Protein AF-A0A8S3GJ08-F1 (afdb_monomer)

Organism: NCBI:txid392030

Mean predicted aligned error: 17.26 Å

Radius of gyration: 23.99 Å; Cα contacts (8 Å, |Δi|>4): 16; chains: 1; bounding box: 61×32×64 Å

InterPro domains:
  IPR029021 Protein-tyrosine phosphatase-like [G3DSA:3.90.190.10] (1-67)
  IPR029021 Protein-tyrosine phosphatase-like [SSF52799] (1-48)
  IPR043587 Protein phosphatase Slingshot-like [PTHR45864] (1-66)

Solvent-accessible surface area (backbone atoms only — not comparable to full-atom values): 6874 Å² total; per-residue (Å²): 68,85,89,78,68,36,50,71,66,56,38,51,49,62,48,30,78,78,38,74,83,70,72,77,53,72,68,57,49,50,52,50,54,53,48,51,53,52,52,53,52,50,52,54,52,50,53,52,58,68,67,58,67,70,83,73,78,68,84,80,76,88,85,84,90,86,82,92,82,79,97,76,72,82,68,53,67,60,54,55,62,74,59,66,73,75,81,84,79,80,79,84,77,85,89,79,86,86,79,86,133

Foldseek 3Di:
DQPVPDDLVVVVVVVCVVPVPDDDDPVVSVVSVVVNVVNVVVVVVVVVVVVPPDPPPPPDDDDDDDDDDDPPPPPVVVVVVVPPDDPPPPPDDDDDDDDDD

Structure (mmCIF, N/CA/C/O backbone):
data_AF-A0A8S3GJ08-F1
#
_entry.id   AF-A0A8S3GJ08-F1
#
loop_
_atom_site.group_PDB
_atom_site.id
_atom_site.type_symbol
_atom_site.label_atom_id
_atom_site.label_alt_id
_atom_site.label_comp_id
_atom_site.label_asym_id
_atom_site.label_entity_id
_atom_site.label_seq_id
_atom_site.pdbx_PDB_ins_code
_atom_site.Cartn_x
_atom_site.Cartn_y
_atom_site.Cartn_z
_atom_site.occupancy
_atom_site.B_iso_or_equiv
_atom_site.auth_seq_id
_atom_site.auth_comp_id
_atom_site.auth_asym_id
_atom_site.auth_atom_id
_atom_site.pdbx_PDB_model_num
ATOM 1 N N . MET A 1 1 ? -6.478 3.131 -2.538 1.00 96.06 1 MET A N 1
ATOM 2 C CA . MET A 1 1 ? -6.346 2.476 -1.220 1.00 96.06 1 MET A CA 1
ATOM 3 C C . MET A 1 1 ? -6.906 3.343 -0.097 1.00 96.06 1 MET A C 1
ATOM 5 O O . MET A 1 1 ? -7.969 3.005 0.389 1.00 96.06 1 MET A O 1
ATOM 9 N N . LYS A 1 2 ? -6.277 4.470 0.283 1.00 95.88 2 LYS A N 1
ATOM 10 C CA . LYS A 1 2 ? -6.718 5.304 1.426 1.00 95.88 2 LYS A CA 1
ATOM 11 C C . LYS A 1 2 ? -8.147 5.855 1.310 1.00 95.88 2 LYS A C 1
ATOM 13 O O . LYS A 1 2 ? -8.963 5.541 2.161 1.00 95.88 2 LYS A O 1
ATOM 18 N N . GLU A 1 3 ? -8.441 6.627 0.264 1.00 96.25 3 GLU A N 1
ATOM 19 C CA . GLU A 1 3 ? -9.743 7.311 0.137 1.00 96.25 3 GLU A CA 1
ATOM 20 C C . GLU A 1 3 ? -10.890 6.332 -0.161 1.00 96.25 3 GLU A C 1
ATOM 22 O O . GLU A 1 3 ? -11.923 6.347 0.496 1.00 96.25 3 GLU A O 1
ATOM 27 N N . ASN A 1 4 ? -10.672 5.404 -1.097 1.00 95.12 4 ASN A N 1
ATOM 28 C CA . ASN A 1 4 ? -11.717 4.473 -1.543 1.00 95.12 4 ASN A CA 1
ATOM 29 C C . ASN A 1 4 ? -11.764 3.163 -0.741 1.00 95.12 4 ASN A C 1
ATOM 31 O O . ASN A 1 4 ? -12.494 2.254 -1.107 1.00 95.12 4 ASN A O 1
ATOM 35 N N . ASN A 1 5 ? -10.936 3.002 0.295 1.00 95.00 5 ASN A N 1
ATOM 36 C CA . ASN A 1 5 ? -10.794 1.752 1.057 1.00 95.00 5 ASN A CA 1
ATOM 37 C C . ASN A 1 5 ? -10.449 0.486 0.240 1.00 95.00 5 ASN A C 1
ATOM 39 O O . ASN A 1 5 ? -10.582 -0.617 0.756 1.00 95.00 5 ASN A O 1
ATOM 43 N N . HIS A 1 6 ? -9.966 0.630 -0.995 1.00 97.31 6 HIS A N 1
ATOM 44 C CA . HIS A 1 6 ? -9.544 -0.493 -1.840 1.00 97.31 6 HIS A CA 1
ATOM 45 C C . HIS A 1 6 ? -8.307 -1.211 -1.286 1.00 97.31 6 HIS A C 1
ATOM 47 O O . HIS A 1 6 ? -7.389 -0.541 -0.788 1.00 97.31 6 HIS A O 1
ATOM 53 N N . SER A 1 7 ? -8.245 -2.531 -1.491 1.00 97.81 7 SER A N 1
ATOM 54 C CA . SER A 1 7 ? -7.009 -3.309 -1.337 1.00 97.81 7 SER A CA 1
ATOM 55 C C . SER A 1 7 ? -5.955 -2.880 -2.366 1.00 97.81 7 SER A C 1
ATOM 57 O O . SER A 1 7 ? -6.252 -2.144 -3.318 1.00 97.81 7 SER A O 1
ATOM 59 N N . LEU A 1 8 ? -4.706 -3.319 -2.193 1.00 97.31 8 LEU A N 1
ATOM 60 C CA . LEU A 1 8 ? -3.653 -3.078 -3.181 1.00 97.31 8 LEU A CA 1
ATOM 61 C C . LEU A 1 8 ? -4.041 -3.628 -4.562 1.00 97.31 8 LEU A C 1
ATOM 63 O O . LEU A 1 8 ? -3.831 -2.957 -5.574 1.00 97.31 8 LEU A O 1
ATOM 67 N N . VAL A 1 9 ? -4.628 -4.825 -4.601 1.00 97.25 9 VAL A N 1
ATOM 68 C CA . VAL A 1 9 ? -5.037 -5.489 -5.845 1.00 97.25 9 VAL A CA 1
ATOM 69 C C . VAL A 1 9 ? -6.131 -4.683 -6.542 1.00 97.25 9 VAL A C 1
ATOM 71 O O . VAL A 1 9 ? -5.938 -4.274 -7.688 1.00 97.25 9 VAL A O 1
ATOM 74 N N . ASP A 1 10 ? -7.204 -4.341 -5.824 1.00 98.00 10 ASP A N 1
ATOM 75 C CA . ASP A 1 10 ? -8.331 -3.587 -6.391 1.00 98.00 10 ASP A CA 1
ATOM 76 C C . ASP A 1 10 ? -7.903 -2.184 -6.829 1.00 98.00 10 ASP A C 1
ATOM 78 O O . ASP A 1 10 ? -8.380 -1.643 -7.824 1.00 98.00 10 ASP A O 1
ATOM 82 N N . ALA A 1 11 ? -6.991 -1.551 -6.085 1.00 98.06 11 ALA A N 1
ATOM 83 C CA . ALA A 1 11 ? -6.471 -0.238 -6.443 1.00 98.06 11 ALA A CA 1
ATOM 84 C C . ALA A 1 11 ? -5.629 -0.286 -7.724 1.00 98.06 11 ALA A C 1
ATOM 86 O O . ALA A 1 11 ? -5.754 0.609 -8.563 1.00 98.06 11 ALA A O 1
ATOM 87 N N . LEU A 1 12 ? -4.791 -1.314 -7.890 1.00 97.38 12 LEU A N 1
ATOM 88 C CA . LEU A 1 12 ? -4.004 -1.499 -9.108 1.00 97.38 12 LEU A CA 1
ATOM 89 C C . LEU A 1 12 ? -4.897 -1.809 -10.306 1.00 97.38 12 LEU A C 1
ATOM 91 O O . LEU A 1 12 ? -4.702 -1.214 -11.366 1.00 97.38 12 LEU A O 1
ATOM 95 N N . GLU A 1 13 ? -5.897 -2.673 -10.139 1.00 97.62 13 GLU A N 1
ATOM 96 C CA . GLU A 1 13 ? -6.864 -2.972 -11.194 1.00 97.62 13 GLU A CA 1
ATOM 97 C C . GLU A 1 13 ? -7.646 -1.719 -11.603 1.00 97.62 13 GLU A C 1
ATOM 99 O O . GLU A 1 13 ? -7.701 -1.377 -12.784 1.00 97.62 13 GLU A O 1
ATOM 104 N N . HIS A 1 14 ? -8.150 -0.961 -10.629 1.00 97.75 14 HIS A N 1
ATOM 105 C CA . HIS A 1 14 ? -8.891 0.279 -10.860 1.00 97.75 14 HIS A CA 1
ATOM 106 C C . HIS A 1 14 ? -8.093 1.321 -11.661 1.00 97.75 14 HIS A C 1
ATOM 108 O O . HIS A 1 14 ? -8.643 2.043 -12.499 1.00 97.75 14 HIS A O 1
ATOM 114 N N . VAL A 1 15 ? -6.786 1.424 -11.408 1.00 97.31 15 VAL A N 1
ATOM 115 C CA . VAL A 1 15 ? -5.896 2.308 -12.169 1.00 97.31 15 VAL A CA 1
ATOM 116 C C . VAL A 1 15 ? -5.627 1.733 -13.560 1.00 97.31 15 VAL A C 1
ATOM 118 O O . VAL A 1 15 ? -5.683 2.472 -14.545 1.00 97.31 15 VAL A O 1
ATOM 121 N N . LYS A 1 16 ? -5.395 0.420 -13.659 1.00 97.44 16 LYS A N 1
ATOM 122 C CA . LYS A 1 16 ? -5.087 -0.269 -14.917 1.00 97.44 16 LYS A CA 1
ATOM 123 C C . LYS A 1 16 ? -6.248 -0.242 -15.911 1.00 97.44 16 LYS A C 1
ATOM 125 O O . LYS A 1 16 ? -6.008 -0.082 -17.102 1.00 97.44 16 LYS A O 1
ATOM 130 N N . GLN A 1 17 ? -7.489 -0.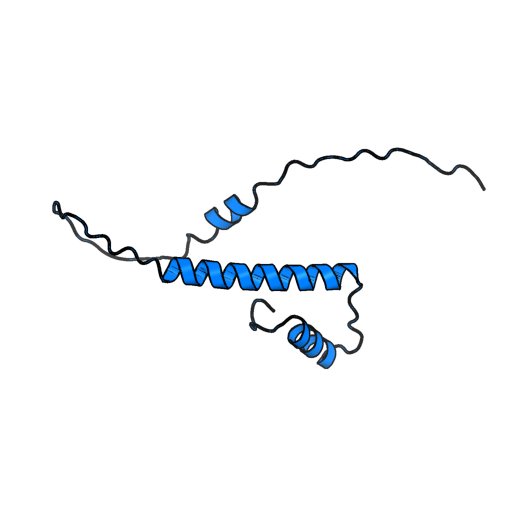303 -15.430 1.00 97.62 17 GLN A N 1
ATOM 131 C CA . GLN A 1 17 ? -8.693 -0.136 -16.253 1.00 97.62 17 GLN A CA 1
ATOM 132 C C . GLN A 1 17 ? -8.730 1.223 -16.973 1.00 97.62 17 GLN A C 1
ATOM 134 O O . GLN A 1 17 ? -9.222 1.311 -18.092 1.00 97.62 17 GLN A O 1
ATOM 139 N N . ARG A 1 18 ? -8.184 2.285 -16.363 1.00 97.88 18 ARG A N 1
ATOM 140 C CA . ARG A 1 18 ? -8.120 3.627 -16.978 1.00 97.88 18 ARG A CA 1
ATOM 141 C C . ARG A 1 18 ? -6.840 3.868 -17.763 1.00 97.88 18 ARG A C 1
ATOM 143 O O . ARG A 1 18 ? -6.833 4.641 -18.715 1.00 97.88 18 ARG A O 1
ATOM 150 N N . ARG A 1 19 ? -5.738 3.270 -17.316 1.00 97.62 19 ARG A N 1
ATOM 151 C CA . ARG A 1 19 ? -4.410 3.403 -17.916 1.00 97.62 19 ARG A CA 1
ATOM 152 C C . ARG A 1 19 ? -3.747 2.034 -17.948 1.00 97.62 19 ARG A C 1
ATOM 154 O O . ARG A 1 19 ? -3.066 1.637 -17.004 1.00 97.62 19 ARG A O 1
ATOM 161 N N . SER A 1 20 ? -3.925 1.330 -19.059 1.00 97.00 20 SER A N 1
ATOM 162 C CA . SER A 1 20 ? -3.436 -0.042 -19.244 1.00 97.00 20 SER A CA 1
ATOM 163 C C . SER A 1 20 ? -1.910 -0.171 -19.155 1.00 97.00 20 SER A C 1
ATOM 165 O O . SER A 1 20 ? -1.411 -1.230 -18.781 1.00 97.00 20 SER A O 1
ATOM 167 N N . CYS A 1 21 ? -1.172 0.909 -19.437 1.00 96.94 21 CYS A N 1
ATOM 168 C CA . CYS A 1 21 ? 0.291 0.964 -19.384 1.00 96.94 21 CYS A CA 1
ATOM 169 C C . CYS A 1 21 ? 0.882 1.050 -17.966 1.00 96.94 21 CYS A C 1
ATOM 171 O O . CYS A 1 21 ? 2.103 1.050 -17.812 1.00 96.94 21 CYS A O 1
ATOM 173 N N . VAL A 1 22 ? 0.055 1.144 -16.921 1.00 96.12 22 VAL A N 1
ATOM 174 C CA . VAL A 1 22 ? 0.552 1.246 -15.546 1.00 96.12 22 VAL A CA 1
ATOM 175 C C . VAL A 1 22 ? 1.198 -0.071 -15.119 1.00 96.12 22 VAL A C 1
ATOM 177 O O . VAL A 1 22 ? 0.539 -1.103 -14.998 1.00 96.12 22 VAL A O 1
ATOM 180 N N . ASN A 1 23 ? 2.502 -0.007 -14.855 1.00 96.31 23 ASN A N 1
ATOM 181 C CA . ASN A 1 23 ? 3.306 -1.120 -14.370 1.00 96.31 23 ASN A CA 1
ATOM 182 C C . ASN A 1 23 ? 4.329 -0.607 -13.338 1.00 96.31 23 ASN A C 1
ATOM 184 O O . ASN A 1 23 ? 5.427 -0.193 -13.718 1.00 96.31 23 ASN A O 1
ATOM 188 N N . PRO A 1 24 ? 3.976 -0.545 -12.041 1.00 96.38 24 PRO A N 1
ATOM 189 C CA . PRO A 1 24 ? 4.912 -0.095 -11.016 1.00 96.38 24 PRO A CA 1
ATOM 190 C C . PRO A 1 24 ? 6.125 -1.030 -10.948 1.00 96.38 24 PRO A C 1
ATOM 192 O O . PRO A 1 24 ? 5.985 -2.251 -11.030 1.00 96.38 24 PRO A O 1
ATOM 195 N N . ASN A 1 25 ? 7.319 -0.465 -10.751 1.00 97.88 25 ASN A N 1
ATOM 196 C CA . ASN A 1 25 ? 8.514 -1.276 -10.513 1.00 97.88 25 ASN A CA 1
ATOM 197 C C . ASN A 1 25 ? 8.406 -2.047 -9.180 1.00 97.88 25 ASN A C 1
ATOM 199 O O . ASN A 1 25 ? 7.580 -1.725 -8.321 1.00 97.88 25 ASN A O 1
ATOM 203 N N . GLY A 1 26 ? 9.259 -3.061 -8.993 1.00 98.12 26 GLY A N 1
ATOM 204 C CA . GLY A 1 26 ? 9.222 -3.913 -7.798 1.00 98.12 26 GLY A CA 1
ATOM 205 C C . GLY A 1 26 ? 9.363 -3.137 -6.482 1.00 98.12 26 GLY A C 1
ATOM 206 O O . GLY A 1 26 ? 8.660 -3.430 -5.518 1.00 98.12 26 GLY A O 1
ATOM 207 N N . GLY A 1 27 ? 10.196 -2.091 -6.459 1.00 98.38 27 GLY A N 1
ATOM 208 C CA . GLY A 1 27 ? 10.363 -1.225 -5.290 1.00 98.38 27 GLY A CA 1
ATOM 209 C C . GLY A 1 27 ? 9.076 -0.487 -4.919 1.00 98.38 27 GLY A C 1
ATOM 210 O O . GLY A 1 27 ? 8.638 -0.554 -3.772 1.00 98.38 27 GLY A O 1
ATOM 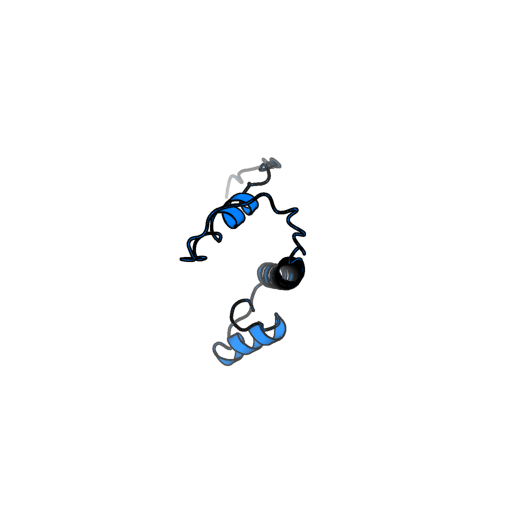211 N N . PHE A 1 28 ? 8.420 0.150 -5.891 1.00 98.19 28 PHE A N 1
ATOM 212 C CA . PHE A 1 28 ? 7.132 0.810 -5.675 1.00 98.19 28 PHE A CA 1
ATOM 213 C C . PHE A 1 28 ? 6.033 -0.187 -5.310 1.00 98.19 28 PHE A C 1
ATOM 215 O O . PHE A 1 28 ? 5.225 0.102 -4.433 1.00 98.19 28 PHE A O 1
ATOM 222 N N . ARG A 1 29 ? 6.016 -1.383 -5.912 1.00 97.81 29 ARG A N 1
ATOM 223 C CA . ARG A 1 29 ? 5.054 -2.431 -5.544 1.00 97.81 29 ARG A CA 1
ATOM 224 C C . ARG A 1 29 ? 5.207 -2.852 -4.079 1.00 97.81 29 ARG A C 1
ATOM 226 O O . ARG A 1 29 ? 4.204 -2.969 -3.381 1.00 97.81 29 ARG A O 1
ATOM 233 N N . ASN A 1 30 ? 6.441 -2.989 -3.594 1.00 98.44 30 ASN A N 1
ATOM 234 C CA . ASN A 1 30 ? 6.716 -3.281 -2.185 1.00 98.44 30 ASN A CA 1
ATOM 235 C C . ASN A 1 30 ? 6.308 -2.124 -1.266 1.00 98.44 30 ASN A C 1
ATOM 237 O O . ASN A 1 30 ? 5.700 -2.355 -0.224 1.00 98.44 30 ASN A O 1
ATOM 241 N N . GLN A 1 31 ? 6.585 -0.876 -1.653 1.00 98.50 31 GLN A N 1
ATOM 242 C CA . GLN A 1 31 ? 6.136 0.296 -0.893 1.00 98.50 31 GLN A CA 1
ATOM 243 C C . GLN A 1 31 ? 4.608 0.355 -0.787 1.00 98.50 31 GLN A C 1
ATOM 245 O O . GLN A 1 31 ? 4.082 0.660 0.281 1.00 98.50 31 GLN A O 1
ATOM 250 N N . LEU A 1 32 ? 3.890 0.020 -1.862 1.00 98.25 32 LEU A N 1
ATOM 251 C CA . LEU A 1 32 ? 2.429 -0.046 -1.856 1.00 98.25 32 LEU A CA 1
ATOM 252 C C . LEU A 1 32 ? 1.899 -1.159 -0.938 1.00 98.25 32 LEU A C 1
ATOM 254 O O . LEU A 1 32 ? 0.920 -0.938 -0.228 1.00 98.25 32 LEU A O 1
ATOM 258 N N . LEU A 1 33 ? 2.565 -2.316 -0.898 1.00 98.19 33 LEU A N 1
ATOM 259 C CA . LEU A 1 33 ? 2.230 -3.402 0.030 1.00 98.19 33 LEU A CA 1
ATOM 260 C C . LEU A 1 33 ? 2.4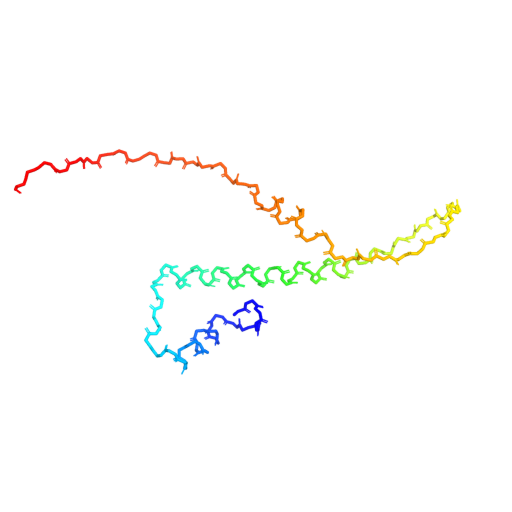35 -2.980 1.494 1.00 98.19 33 LEU A C 1
ATOM 262 O O . LEU A 1 33 ? 1.559 -3.174 2.332 1.00 98.19 33 LEU A O 1
ATOM 266 N N . ILE A 1 34 ? 3.567 -2.339 1.801 1.00 98.50 34 ILE A N 1
ATOM 267 C CA . ILE A 1 34 ? 3.836 -1.788 3.140 1.00 98.50 34 ILE A CA 1
ATOM 268 C C . ILE A 1 34 ? 2.761 -0.761 3.512 1.00 98.50 34 ILE A C 1
ATOM 270 O O . ILE A 1 34 ? 2.245 -0.760 4.632 1.00 98.50 34 ILE A O 1
ATOM 274 N N . TYR A 1 35 ? 2.395 0.099 2.563 1.00 98.38 35 TYR A N 1
ATOM 275 C CA . TYR A 1 35 ? 1.376 1.117 2.765 1.00 98.38 35 TYR A CA 1
ATOM 276 C C . TYR A 1 35 ? -0.004 0.525 3.082 1.00 98.38 35 TYR A C 1
ATOM 278 O O . TYR A 1 35 ? -0.710 1.063 3.936 1.00 98.38 35 TYR A O 1
ATOM 286 N N . GLU A 1 36 ? -0.374 -0.604 2.470 1.00 98.06 36 GLU A N 1
ATOM 287 C CA . GLU A 1 36 ? -1.591 -1.349 2.821 1.00 98.06 36 GLU A CA 1
ATOM 288 C C . GLU A 1 36 ? -1.621 -1.724 4.307 1.00 98.06 36 GLU A C 1
ATOM 290 O O . GLU A 1 36 ? -2.601 -1.444 5.004 1.00 98.06 36 GLU A O 1
ATOM 295 N N . GLY A 1 37 ? -0.516 -2.283 4.808 1.00 97.12 37 GLY A N 1
ATOM 296 C CA . GLY A 1 37 ? -0.365 -2.650 6.215 1.00 97.12 37 GLY A CA 1
ATOM 297 C C . GLY A 1 37 ? -0.470 -1.445 7.152 1.00 97.12 37 GLY A C 1
ATOM 298 O O . GLY A 1 37 ? -1.175 -1.504 8.161 1.00 97.12 37 GLY A O 1
ATOM 299 N N . ILE A 1 38 ? 0.156 -0.318 6.789 1.00 9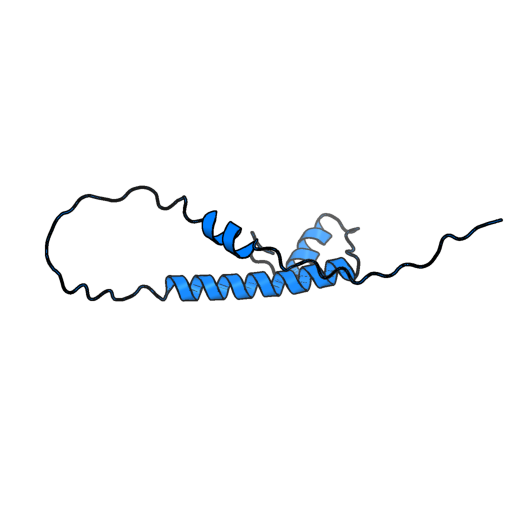7.88 38 ILE A N 1
ATOM 300 C CA . ILE A 1 38 ? 0.058 0.939 7.550 1.00 97.88 38 ILE A CA 1
ATOM 301 C C . ILE A 1 38 ? -1.402 1.405 7.636 1.00 97.88 38 ILE A C 1
ATOM 303 O O . ILE A 1 38 ? -1.871 1.777 8.715 1.00 97.88 38 ILE A O 1
ATOM 307 N N . LEU A 1 39 ? -2.147 1.358 6.527 1.00 97.50 39 LEU A N 1
ATOM 308 C CA . LEU A 1 39 ? -3.561 1.739 6.514 1.00 97.50 39 LEU A CA 1
ATOM 309 C C . LEU A 1 39 ? -4.415 0.822 7.399 1.00 97.50 39 LEU A C 1
ATOM 311 O O . LEU A 1 39 ? -5.272 1.319 8.134 1.00 97.50 39 LEU A O 1
ATOM 315 N N . ALA A 1 40 ? -4.183 -0.491 7.362 1.00 96.00 40 ALA A N 1
ATOM 316 C CA . ALA A 1 40 ? -4.900 -1.454 8.197 1.00 96.00 40 ALA A CA 1
ATOM 317 C C . ALA A 1 40 ? -4.633 -1.232 9.699 1.00 96.00 40 ALA A C 1
ATOM 319 O O . ALA A 1 40 ? -5.568 -1.188 10.509 1.00 96.00 40 ALA A O 1
ATOM 320 N N . ALA A 1 41 ? -3.369 -1.012 10.073 1.00 95.69 41 ALA A N 1
ATOM 321 C CA . ALA A 1 41 ? -2.983 -0.701 11.448 1.00 95.69 41 ALA A CA 1
ATOM 322 C C . ALA A 1 41 ? -3.620 0.610 11.931 1.00 95.69 41 ALA A C 1
ATOM 324 O O . ALA A 1 41 ? -4.176 0.671 13.027 1.00 95.69 41 ALA A O 1
ATOM 325 N N . HIS A 1 42 ? -3.611 1.643 11.087 1.00 94.56 42 HIS A N 1
ATOM 326 C CA . HIS A 1 42 ? -4.202 2.938 11.400 1.00 94.56 42 HIS A CA 1
ATOM 327 C C . HIS A 1 42 ? -5.725 2.862 11.604 1.00 94.56 42 HIS A C 1
ATOM 329 O O . HIS A 1 42 ? -6.247 3.471 12.539 1.00 94.56 42 HIS A O 1
ATOM 335 N N . LYS A 1 43 ? -6.443 2.074 10.789 1.00 92.94 43 LYS A N 1
ATOM 336 C CA . LYS A 1 43 ? -7.879 1.803 10.993 1.00 92.94 43 LYS A CA 1
ATOM 337 C C . LYS A 1 43 ? -8.128 1.146 12.349 1.00 92.94 43 LYS A C 1
ATOM 339 O O . LYS A 1 43 ? -8.937 1.640 13.126 1.00 92.94 43 LYS A O 1
ATOM 344 N N . THR A 1 44 ? -7.368 0.096 12.657 1.00 92.88 44 THR A N 1
ATOM 345 C CA . THR A 1 44 ? -7.468 -0.630 13.933 1.00 92.88 44 THR A CA 1
ATOM 346 C C . THR A 1 44 ? -7.203 0.286 15.126 1.00 92.88 44 THR A C 1
ATOM 348 O O . THR A 1 44 ? -7.939 0.261 16.111 1.00 92.88 44 THR A O 1
ATOM 351 N N . PHE A 1 45 ? -6.166 1.121 15.039 1.00 92.12 45 PHE A N 1
ATOM 352 C CA . PHE A 1 45 ? -5.824 2.079 16.084 1.00 92.12 45 PHE A CA 1
ATOM 353 C C . PHE A 1 45 ? -6.947 3.097 16.320 1.00 92.12 45 PHE A C 1
ATOM 355 O O . PHE A 1 45 ? -7.338 3.316 17.465 1.00 92.12 45 PHE A O 1
ATOM 362 N N . ARG A 1 46 ? -7.523 3.663 15.250 1.00 90.56 46 ARG A N 1
ATOM 363 C CA . ARG A 1 46 ? -8.661 4.592 15.361 1.00 90.56 46 ARG A CA 1
ATOM 364 C C . ARG A 1 46 ? -9.890 3.924 15.970 1.00 90.56 46 ARG A C 1
ATOM 366 O O . ARG A 1 46 ? -10.516 4.515 16.840 1.00 90.56 46 ARG A O 1
ATOM 373 N N . SER A 1 47 ? -10.209 2.690 15.577 1.00 89.56 47 SER A N 1
ATOM 374 C CA . SER A 1 47 ? -11.313 1.937 16.184 1.00 89.56 47 SER A CA 1
ATOM 375 C C . SER A 1 47 ? -11.098 1.717 17.683 1.00 89.56 47 SER A C 1
ATOM 377 O O . SER A 1 47 ? -12.016 1.927 18.467 1.00 89.56 47 SER A O 1
ATOM 379 N N . LYS A 1 48 ? -9.876 1.368 18.111 1.00 89.31 48 LYS A N 1
ATOM 380 C CA . LYS A 1 48 ? -9.546 1.237 19.541 1.00 89.31 48 LYS A CA 1
ATOM 381 C C . LYS A 1 48 ? -9.709 2.557 20.292 1.00 89.31 48 LYS A C 1
ATOM 383 O O . LYS A 1 48 ? -10.280 2.558 21.375 1.00 89.31 48 LYS A O 1
ATOM 388 N N . LEU A 1 49 ? -9.246 3.666 19.714 1.00 85.69 49 LEU A N 1
ATOM 389 C CA . LEU A 1 49 ? -9.383 4.989 20.325 1.00 85.69 49 LEU A CA 1
ATOM 390 C C . LEU A 1 49 ? -10.857 5.381 20.502 1.00 85.69 49 LEU A C 1
ATOM 392 O O . LEU A 1 49 ? -11.240 5.840 21.572 1.00 85.69 49 LEU A O 1
ATOM 396 N N . ASN A 1 50 ? -11.686 5.138 19.486 1.00 83.00 50 ASN A N 1
ATOM 397 C CA . ASN A 1 50 ? -13.112 5.465 19.522 1.00 83.00 50 ASN A CA 1
ATOM 398 C C . ASN A 1 50 ? -13.896 4.598 20.521 1.00 83.00 50 ASN A C 1
ATOM 400 O O . ASN A 1 50 ? -14.877 5.061 21.100 1.00 83.00 50 ASN A O 1
ATOM 404 N N . ASN A 1 51 ? -13.464 3.353 20.734 1.00 71.31 51 ASN A N 1
ATOM 405 C CA . ASN A 1 51 ? -14.097 2.430 21.677 1.00 71.31 51 ASN A CA 1
ATOM 406 C C . ASN A 1 51 ? -13.584 2.617 23.114 1.00 71.31 51 ASN A C 1
ATOM 408 O O . ASN A 1 51 ? -14.269 2.233 24.056 1.00 71.31 51 ASN A O 1
ATOM 412 N N . CYS A 1 52 ? -12.424 3.253 23.297 1.00 67.56 52 CYS A N 1
ATOM 413 C CA . CYS A 1 52 ? -11.911 3.699 24.592 1.00 67.56 52 CYS A CA 1
ATOM 414 C C . CYS A 1 52 ? -12.576 5.004 25.070 1.00 67.56 52 CYS A C 1
ATOM 416 O O . CYS A 1 52 ? -11.917 5.822 25.713 1.00 67.56 52 CYS A O 1
ATOM 418 N N . GLN A 1 53 ? -13.874 5.211 24.806 1.00 62.09 53 GLN A N 1
ATOM 419 C CA . GLN A 1 53 ? -14.641 6.200 25.564 1.00 62.09 53 GLN A CA 1
ATOM 420 C C . GLN A 1 53 ? -14.647 5.762 27.026 1.00 62.09 53 GLN A C 1
ATOM 422 O O . GLN A 1 53 ? -15.392 4.883 27.451 1.00 62.09 53 GLN A O 1
ATOM 427 N N . ILE A 1 54 ? -13.712 6.352 27.762 1.00 56.28 54 ILE A N 1
ATOM 428 C CA . ILE A 1 54 ? -13.537 6.218 29.191 1.00 56.28 54 ILE A CA 1
ATOM 429 C C . ILE A 1 54 ? -14.884 6.559 29.817 1.00 56.28 54 ILE A C 1
ATOM 431 O O . ILE A 1 54 ? -15.370 7.682 29.689 1.00 56.28 54 ILE A O 1
ATOM 435 N N . THR A 1 55 ? -15.474 5.595 30.518 1.00 56.47 55 THR A N 1
ATOM 436 C CA . THR A 1 55 ? -16.370 5.874 31.634 1.00 56.47 55 THR A CA 1
ATOM 437 C C . THR A 1 55 ? -15.571 6.703 32.631 1.00 56.47 55 THR A C 1
ATOM 439 O O . THR A 1 55 ? -14.935 6.174 33.543 1.00 56.47 55 THR A O 1
ATOM 442 N N . THR A 1 56 ? -15.508 8.013 32.417 1.00 55.28 56 THR A N 1
ATOM 443 C CA . THR A 1 56 ? -15.054 8.944 33.431 1.00 55.28 56 THR A CA 1
ATOM 444 C C . THR A 1 56 ? -16.160 8.948 34.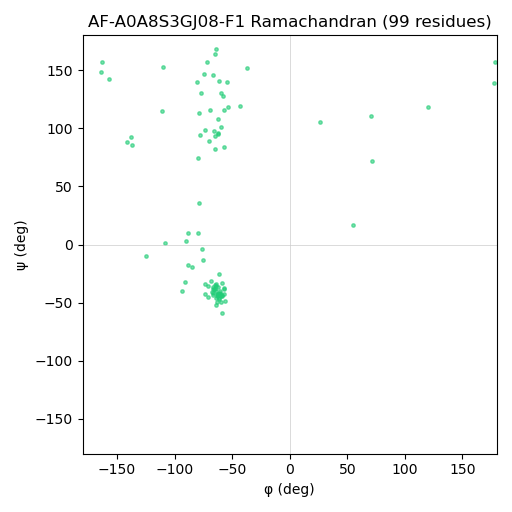471 1.00 55.28 56 THR A C 1
ATOM 446 O O . THR A 1 56 ? -17.109 9.721 34.407 1.00 55.28 56 THR A O 1
ATOM 449 N N . THR A 1 57 ? -16.071 8.050 35.451 1.00 53.91 57 THR A N 1
ATOM 450 C CA . THR A 1 57 ? -16.704 8.291 36.744 1.00 53.91 57 THR A CA 1
ATOM 451 C C . THR A 1 57 ? -15.981 9.493 37.340 1.00 53.91 57 THR A C 1
ATOM 453 O O . THR A 1 57 ? -15.018 9.364 38.097 1.00 53.91 57 THR A O 1
ATOM 456 N N . THR A 1 58 ? -16.386 10.684 36.913 1.00 47.06 58 THR A N 1
ATOM 457 C CA . THR A 1 58 ? -16.069 11.930 37.583 1.00 47.06 58 THR A CA 1
ATOM 458 C C . THR A 1 58 ? -16.705 11.831 38.959 1.00 47.06 58 THR A C 1
ATOM 460 O O . THR A 1 58 ? -17.921 11.888 39.124 1.00 47.06 58 THR A O 1
ATOM 463 N N . LYS A 1 59 ? -15.872 11.659 39.985 1.00 50.53 59 LYS A N 1
ATOM 464 C CA . LYS A 1 59 ? -16.243 12.078 41.331 1.00 50.53 59 LYS A CA 1
ATOM 465 C C . LYS A 1 59 ? -16.434 13.593 41.240 1.00 50.53 59 LYS A C 1
ATOM 467 O O . LYS A 1 59 ? -15.468 14.349 41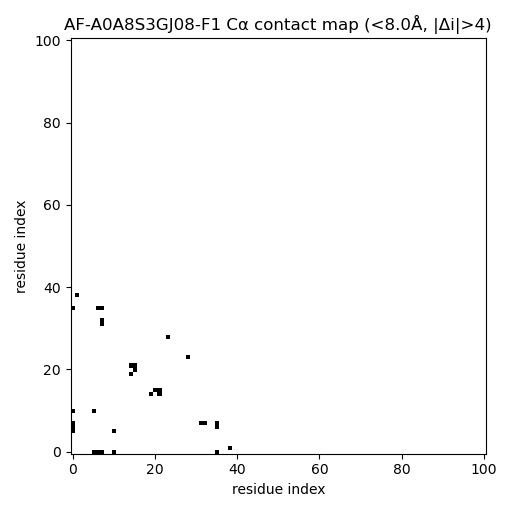.223 1.00 50.53 59 LYS A O 1
ATOM 472 N N . THR A 1 60 ? -17.682 14.000 41.036 1.00 44.59 60 THR A N 1
ATOM 473 C CA . THR A 1 60 ? -18.142 15.380 40.922 1.00 44.59 60 THR A CA 1
ATOM 474 C C . THR A 1 60 ? -17.766 16.162 42.175 1.00 44.59 60 THR A C 1
ATOM 476 O O . THR A 1 60 ? -18.282 15.890 43.255 1.00 44.59 60 THR A O 1
ATOM 479 N N . MET A 1 61 ? -16.901 17.158 42.011 1.00 41.66 61 MET A N 1
ATOM 480 C CA . MET A 1 61 ? -16.994 18.418 42.741 1.00 41.66 61 MET A CA 1
ATOM 481 C C . MET A 1 61 ? -17.373 19.466 41.686 1.00 41.66 61 MET A C 1
ATOM 483 O O . MET A 1 61 ? -16.661 19.658 40.703 1.00 41.66 61 MET A O 1
ATOM 487 N N . SER A 1 62 ? -18.575 20.009 41.863 1.00 44.56 62 SER A N 1
ATOM 488 C CA . SER A 1 62 ? -19.260 21.136 41.204 1.00 44.56 62 SER A CA 1
ATOM 489 C C . SER A 1 62 ? -18.295 22.290 40.868 1.00 44.56 62 SER A C 1
ATOM 491 O O . SER A 1 62 ? -17.317 22.462 41.582 1.00 44.56 62 SER A O 1
ATOM 493 N N . THR A 1 63 ? -18.423 23.171 39.875 1.00 44.03 63 THR A N 1
ATOM 494 C CA . THR A 1 63 ? -19.452 23.745 38.977 1.00 44.03 63 THR A CA 1
ATOM 495 C C . THR A 1 63 ? -18.623 24.407 37.844 1.00 44.03 63 THR A C 1
ATOM 497 O O . THR A 1 63 ? -17.500 24.831 38.096 1.00 44.03 63 THR A O 1
ATOM 500 N N . THR A 1 64 ? -19.003 24.533 36.571 1.00 36.53 64 THR A N 1
ATOM 501 C CA . THR A 1 64 ? -19.968 25.495 36.004 1.00 36.53 64 THR A CA 1
ATOM 502 C C . THR A 1 64 ? -19.978 25.259 34.481 1.00 36.53 64 THR A C 1
ATOM 504 O O . THR A 1 64 ? -18.933 25.028 33.879 1.00 36.53 64 THR A O 1
ATOM 507 N N . SER A 1 65 ? -21.158 25.285 33.872 1.00 51.50 65 SER A N 1
ATOM 508 C CA . SER A 1 65 ? -21.455 25.037 32.455 1.00 51.50 65 SER A CA 1
ATOM 509 C C . SER A 1 65 ? -21.052 26.179 31.510 1.00 51.50 65 SER A C 1
ATOM 511 O 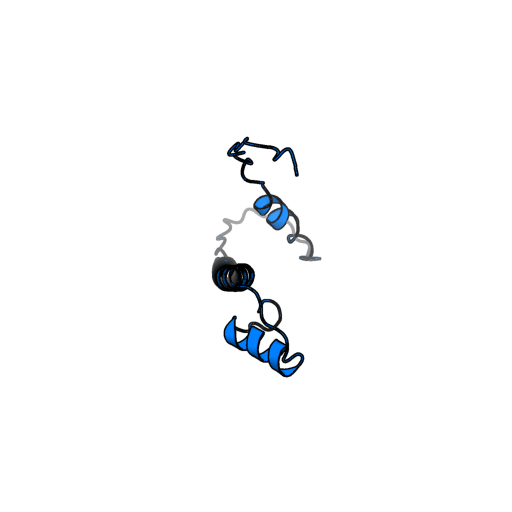O . SER A 1 65 ? -21.250 27.334 31.877 1.00 51.50 65 SER A O 1
ATOM 513 N N . THR A 1 66 ? -20.630 25.871 30.273 1.00 42.22 66 THR A N 1
ATOM 514 C CA . THR A 1 66 ? -21.110 26.453 28.981 1.00 42.22 66 THR A CA 1
ATOM 515 C C . THR A 1 66 ? -20.335 25.862 27.773 1.00 42.22 66 THR A C 1
ATOM 517 O O . THR A 1 66 ? -19.284 25.258 27.984 1.00 42.22 66 THR A O 1
ATOM 520 N N . PRO A 1 67 ? -20.892 25.892 26.538 1.00 50.72 67 PRO A N 1
ATOM 521 C CA . PRO A 1 67 ? -20.877 24.738 25.631 1.00 50.72 67 PRO A CA 1
ATOM 522 C C . PRO A 1 67 ? -19.985 24.854 24.377 1.00 50.72 67 PRO A C 1
ATOM 524 O O . PRO A 1 67 ? -19.772 25.932 23.840 1.00 50.72 67 PRO A O 1
ATOM 527 N N . LEU A 1 68 ? -19.552 23.676 23.908 1.00 51.84 68 LEU A N 1
ATOM 528 C CA . LEU A 1 68 ? -19.410 23.212 22.516 1.00 51.84 68 LEU A CA 1
ATOM 529 C C . LEU A 1 68 ? -19.184 24.266 21.405 1.00 51.84 68 LEU A C 1
ATOM 531 O O . LEU A 1 68 ? -20.150 24.815 20.887 1.00 51.84 68 LEU A O 1
ATOM 535 N N . GLU A 1 69 ? -17.950 24.367 20.891 1.00 37.94 69 GLU A N 1
ATOM 536 C CA . GLU A 1 69 ? -17.728 24.496 19.442 1.00 37.94 69 GLU A CA 1
ATOM 537 C C . GLU A 1 69 ? -16.322 24.039 18.988 1.00 37.94 69 GLU A C 1
ATOM 539 O O . GLU A 1 69 ? -15.316 24.281 19.648 1.00 37.94 69 GLU A O 1
ATOM 544 N N . SER A 1 70 ? -16.288 23.400 17.813 1.00 35.81 70 SER A N 1
ATOM 545 C CA . SER A 1 70 ? -15.133 23.149 16.929 1.00 35.81 70 SER A CA 1
ATOM 546 C C . SER A 1 70 ? -14.057 22.125 17.345 1.00 35.81 70 SER A C 1
ATOM 548 O O . SER A 1 70 ? -12.884 22.432 17.559 1.00 35.81 70 SER A O 1
ATOM 550 N N . LEU A 1 71 ? -14.415 20.836 17.290 1.00 41.97 71 LEU A N 1
ATOM 551 C CA . LEU A 1 71 ? -13.455 19.737 17.106 1.00 41.97 71 LEU A CA 1
ATOM 552 C C . LEU A 1 71 ? -13.061 19.619 15.623 1.00 41.97 71 LEU A C 1
ATOM 554 O O . LEU A 1 71 ? -13.508 18.715 14.923 1.00 41.97 71 LEU A O 1
ATOM 558 N N . SER A 1 72 ? -12.225 20.534 15.131 1.00 38.66 72 SER A N 1
ATOM 559 C CA . SER A 1 72 ? -11.602 20.392 13.800 1.00 38.66 72 SER A CA 1
ATOM 560 C C . SER A 1 72 ? -10.070 20.467 13.799 1.00 38.66 72 SER A C 1
ATOM 562 O O . SER A 1 72 ? -9.452 20.093 12.808 1.00 38.66 72 SER A O 1
ATOM 564 N N . SER A 1 73 ? -9.422 20.847 14.908 1.00 39.97 73 SER A N 1
ATOM 565 C CA . SER A 1 73 ? -7.997 21.221 14.870 1.00 39.97 73 SER A CA 1
ATOM 566 C C . SER A 1 73 ? -7.001 20.238 15.506 1.00 39.97 73 SER A C 1
ATOM 568 O O . SER A 1 73 ? -5.802 20.495 15.465 1.00 39.97 73 SER A O 1
ATOM 570 N N . VAL A 1 74 ? -7.412 19.088 16.051 1.00 45.38 74 VAL A N 1
ATOM 571 C CA . VAL A 1 74 ? -6.460 18.180 16.747 1.00 45.38 74 VAL A CA 1
ATOM 572 C C . VAL A 1 74 ? -5.628 17.296 15.791 1.00 45.38 74 VAL A C 1
ATOM 574 O O . VAL A 1 74 ? -4.955 16.355 16.207 1.00 45.38 74 VAL A O 1
ATOM 577 N N . SER A 1 75 ? -5.682 17.574 14.484 1.00 56.50 75 SER A N 1
ATOM 578 C CA . SER A 1 75 ? -5.137 16.719 13.419 1.00 56.50 75 SER A CA 1
ATOM 579 C C . SER A 1 75 ? -3.669 16.987 13.060 1.00 56.50 75 SER A C 1
ATOM 581 O O . SER A 1 75 ? -3.053 16.127 12.430 1.00 56.50 75 SER A O 1
ATOM 583 N N . GLU A 1 76 ? -3.092 18.134 13.424 1.00 53.25 76 GLU A N 1
ATOM 584 C CA . GLU A 1 76 ? -1.707 18.460 13.040 1.00 53.25 76 GLU A CA 1
ATOM 585 C C . GLU A 1 76 ? -0.680 18.067 14.108 1.00 53.25 76 GLU A C 1
ATOM 587 O O . GLU A 1 76 ? 0.345 17.466 13.780 1.00 53.25 76 GLU A O 1
ATOM 592 N N . ASP A 1 77 ? -0.976 18.268 15.394 1.00 51.91 77 ASP A N 1
ATOM 593 C CA . ASP A 1 77 ? -0.006 18.006 16.470 1.00 51.91 77 ASP A CA 1
ATOM 594 C C . ASP A 1 77 ? 0.391 16.523 16.580 1.00 51.91 77 ASP A C 1
ATOM 596 O O . ASP A 1 77 ? 1.555 16.189 16.829 1.00 51.91 77 ASP A O 1
ATOM 600 N N . LEU A 1 78 ? -0.541 15.603 16.301 1.00 56.72 78 LEU A N 1
ATOM 601 C CA . LEU A 1 78 ? -0.256 14.163 16.289 1.00 56.72 78 LEU A CA 1
ATOM 602 C C . LEU A 1 78 ? 0.563 13.738 15.055 1.00 56.72 78 LEU A C 1
ATOM 604 O O . LEU A 1 78 ? 1.415 12.849 15.139 1.00 56.72 78 LEU A O 1
ATOM 608 N N . MET A 1 79 ? 0.337 14.395 13.913 1.00 57.56 79 MET A N 1
ATOM 609 C CA . MET A 1 79 ? 1.088 14.168 12.674 1.00 57.56 79 MET A CA 1
ATOM 610 C C . MET A 1 79 ? 2.522 14.699 12.793 1.00 57.56 79 MET A C 1
ATOM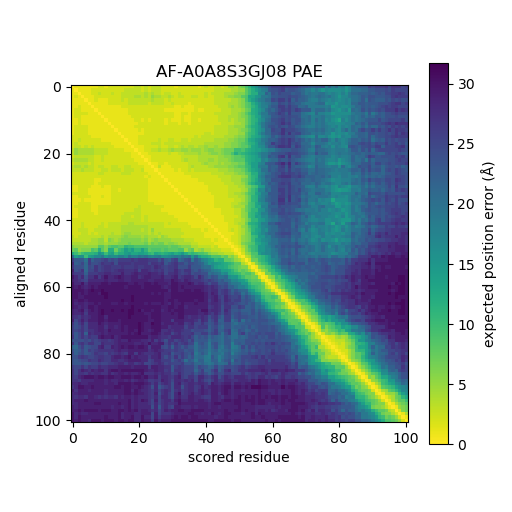 612 O O . MET A 1 79 ? 3.454 14.060 12.303 1.00 57.56 79 MET A O 1
ATOM 616 N N . VAL A 1 80 ? 2.726 15.818 13.497 1.00 57.75 80 VAL A N 1
ATOM 617 C CA . VAL A 1 80 ? 4.051 16.371 13.822 1.00 57.75 80 VAL A CA 1
ATOM 618 C C . VAL A 1 80 ? 4.817 15.449 14.776 1.00 57.75 80 VAL A C 1
ATOM 620 O O . VAL A 1 80 ? 6.014 15.224 14.580 1.00 57.75 80 VAL A O 1
ATOM 623 N N . LEU A 1 81 ? 4.141 14.833 15.752 1.00 52.31 81 LEU A N 1
ATOM 624 C CA . LEU A 1 81 ? 4.781 13.909 16.694 1.00 52.31 81 LEU A CA 1
ATOM 625 C C . LEU A 1 81 ? 5.285 12.623 16.016 1.00 52.31 81 LEU A C 1
ATOM 627 O O . LEU A 1 81 ? 6.374 12.146 16.337 1.00 52.31 81 LEU A O 1
ATOM 631 N N . MET A 1 82 ? 4.545 12.106 15.031 1.00 57.31 82 MET A N 1
ATOM 632 C CA . MET A 1 82 ? 4.962 10.958 14.209 1.00 57.31 82 MET A CA 1
ATOM 633 C C . MET A 1 82 ? 6.040 11.317 13.164 1.00 57.31 82 MET A C 1
ATOM 635 O O . MET A 1 82 ? 6.679 10.422 12.616 1.00 57.31 82 MET A O 1
ATOM 639 N N . ARG A 1 83 ? 6.291 12.612 12.903 1.00 60.84 83 ARG A N 1
ATOM 640 C CA . ARG A 1 83 ? 7.376 13.117 12.034 1.00 60.84 83 ARG A CA 1
ATOM 641 C C . ARG A 1 83 ? 8.703 13.348 12.772 1.00 60.84 83 ARG A C 1
ATOM 643 O O . ARG A 1 83 ? 9.628 13.911 12.182 1.00 60.84 83 ARG A O 1
ATOM 650 N N . LYS A 1 84 ? 8.849 12.911 14.031 1.00 53.09 84 LYS A N 1
ATOM 651 C CA . LYS A 1 84 ? 10.153 12.891 14.718 1.00 53.09 84 LYS A CA 1
ATOM 652 C C . LYS A 1 84 ? 11.092 11.905 14.012 1.00 53.09 84 LYS A C 1
ATOM 654 O O . LYS A 1 84 ? 11.081 10.702 14.248 1.00 53.09 84 LYS A O 1
ATOM 659 N N . LYS A 1 85 ? 11.864 12.473 13.087 1.00 54.97 85 LYS A N 1
ATOM 660 C CA . LYS A 1 85 ? 12.905 11.878 12.248 1.00 54.97 85 LYS A CA 1
ATOM 661 C C . LYS A 1 85 ? 13.792 10.937 13.073 1.00 54.97 85 LYS A C 1
ATOM 663 O O . LYS A 1 85 ? 14.447 11.384 14.012 1.00 54.97 85 LYS A O 1
ATOM 668 N N . LEU A 1 86 ? 13.829 9.650 12.712 1.00 57.06 86 LEU A N 1
ATOM 669 C CA . LEU A 1 86 ? 14.900 8.755 13.159 1.00 57.06 86 LEU A CA 1
ATOM 670 C C . LEU A 1 86 ? 16.251 9.389 12.767 1.00 57.06 86 LEU A C 1
ATOM 672 O O . LEU A 1 86 ? 16.350 9.942 11.666 1.00 57.06 86 LEU A O 1
ATOM 676 N N . PRO A 1 87 ? 17.289 9.329 13.619 1.00 54.38 87 PRO A N 1
ATOM 677 C CA . PRO A 1 87 ? 18.602 9.843 13.259 1.00 54.38 87 PRO A CA 1
ATOM 678 C C . PRO A 1 87 ? 19.110 9.134 11.997 1.00 54.38 87 PRO A C 1
ATOM 680 O O . PRO A 1 87 ? 19.142 7.905 11.926 1.00 54.38 87 PRO A O 1
ATOM 683 N N . ASN A 1 88 ? 19.507 9.924 10.996 1.00 48.91 88 ASN A N 1
ATOM 684 C CA . ASN A 1 88 ? 20.186 9.441 9.798 1.00 48.91 88 ASN A CA 1
ATOM 685 C C . ASN A 1 88 ? 21.491 8.753 10.220 1.00 48.91 88 ASN A C 1
ATOM 687 O O . ASN A 1 88 ? 22.490 9.422 10.484 1.00 48.91 88 ASN A O 1
ATOM 691 N N . LYS A 1 89 ? 21.508 7.420 10.267 1.00 49.06 89 LYS A N 1
ATOM 692 C CA . LYS A 1 89 ? 22.759 6.664 10.332 1.00 49.06 89 LYS A CA 1
ATOM 693 C C . LYS A 1 89 ? 23.343 6.650 8.922 1.00 49.06 89 LYS A C 1
ATOM 695 O O . LYS A 1 89 ? 22.943 5.846 8.085 1.00 49.06 89 LYS A O 1
ATOM 700 N N . ILE A 1 90 ? 24.230 7.605 8.644 1.00 49.06 90 ILE A N 1
ATOM 701 C CA . ILE A 1 90 ? 25.020 7.635 7.413 1.00 49.06 90 ILE A CA 1
ATOM 702 C C . ILE A 1 90 ? 25.948 6.421 7.460 1.00 49.06 90 ILE A C 1
ATOM 704 O O . ILE A 1 90 ? 26.984 6.445 8.119 1.00 49.06 90 ILE A O 1
ATOM 708 N N . TYR A 1 91 ? 25.563 5.335 6.793 1.00 47.81 91 TYR A N 1
ATOM 709 C CA . TYR A 1 91 ? 26.535 4.331 6.392 1.00 47.81 91 TYR A CA 1
ATOM 710 C C . TYR A 1 91 ? 27.328 4.935 5.238 1.00 47.81 91 TYR A C 1
ATOM 712 O O . TYR A 1 91 ? 26.857 5.014 4.105 1.00 47.81 91 TYR A O 1
ATOM 720 N N . GLY A 1 92 ? 28.506 5.453 5.580 1.00 50.50 92 GLY A N 1
ATOM 721 C CA . GLY A 1 92 ? 29.503 5.877 4.616 1.00 50.50 92 GLY A CA 1
ATOM 722 C C . GLY A 1 92 ? 29.919 4.701 3.739 1.00 50.50 92 GLY A C 1
ATOM 723 O O . GLY A 1 92 ? 30.264 3.631 4.234 1.00 50.50 92 GLY A O 1
ATOM 724 N N . GLY A 1 93 ? 29.894 4.934 2.433 1.00 42.66 93 GLY A N 1
ATOM 725 C CA . GLY A 1 93 ? 30.531 4.105 1.424 1.00 42.66 93 GLY A CA 1
ATOM 726 C C . GLY A 1 93 ? 31.201 5.029 0.418 1.00 42.66 93 GLY A C 1
ATOM 727 O O . GLY A 1 93 ? 30.595 5.416 -0.575 1.00 42.66 93 GLY A O 1
ATOM 728 N N . THR A 1 94 ? 32.429 5.447 0.719 1.00 52.41 94 THR A N 1
ATOM 729 C CA . THR A 1 94 ? 33.358 6.012 -0.271 1.00 52.41 94 THR A CA 1
ATOM 730 C C . THR A 1 94 ? 33.850 4.884 -1.185 1.00 52.41 94 THR A C 1
ATOM 732 O O . THR A 1 94 ? 33.874 3.744 -0.726 1.00 52.41 94 THR A O 1
ATOM 735 N N . ILE A 1 95 ? 34.300 5.241 -2.405 1.00 52.25 95 ILE A N 1
ATOM 736 C CA . ILE A 1 95 ? 35.081 4.504 -3.444 1.00 52.25 95 ILE A CA 1
ATOM 737 C C . ILE A 1 95 ? 34.247 4.438 -4.747 1.00 52.25 95 ILE A C 1
ATOM 739 O O . ILE A 1 95 ? 33.177 3.851 -4.735 1.00 52.25 95 ILE A O 1
ATOM 743 N N . ARG A 1 96 ? 34.621 4.973 -5.923 1.00 51.88 96 ARG A N 1
ATOM 744 C CA . ARG A 1 96 ? 35.802 5.680 -6.481 1.00 51.88 96 ARG A CA 1
ATOM 745 C C . ARG A 1 96 ? 35.354 6.388 -7.789 1.00 51.88 96 ARG A C 1
ATOM 747 O O . ARG A 1 96 ? 34.399 5.917 -8.403 1.00 51.88 96 ARG A O 1
ATOM 754 N N . PRO A 1 97 ? 36.040 7.444 -8.267 1.00 54.47 97 PRO A N 1
ATOM 755 C CA . PRO A 1 97 ? 35.848 7.958 -9.624 1.00 54.47 97 PRO A CA 1
ATOM 756 C C . PRO A 1 97 ? 36.557 7.048 -10.640 1.00 54.47 97 PRO A C 1
ATOM 758 O O . PRO A 1 97 ? 37.735 6.732 -10.466 1.00 54.47 97 PRO A O 1
ATOM 761 N N . ASN A 1 98 ? 35.862 6.641 -11.704 1.00 53.22 98 ASN A N 1
ATOM 762 C CA . ASN A 1 98 ? 36.524 6.058 -12.869 1.00 53.22 98 ASN A CA 1
ATOM 763 C C . ASN A 1 98 ? 37.122 7.190 -13.707 1.00 53.22 98 ASN A C 1
ATOM 765 O O . ASN A 1 98 ? 36.400 8.004 -14.279 1.00 53.22 98 ASN A O 1
ATOM 769 N N . SER A 1 99 ? 38.451 7.222 -13.756 1.00 52.28 99 SER A N 1
ATOM 770 C CA . SER A 1 99 ? 39.219 7.898 -14.796 1.00 52.28 99 SER A CA 1
ATOM 771 C C . SER A 1 99 ? 39.292 7.023 -16.053 1.00 52.28 99 SER A C 1
ATOM 773 O O . SER A 1 99 ? 39.552 5.829 -15.939 1.00 52.28 99 SER A O 1
ATOM 775 N N . LEU A 1 100 ? 39.168 7.691 -17.208 1.00 50.78 100 LEU A N 1
ATOM 776 C CA . LEU A 1 100 ? 39.661 7.349 -18.555 1.00 50.78 100 LEU A CA 1
ATOM 777 C C . LEU A 1 100 ? 39.012 6.174 -19.314 1.00 50.78 100 LEU A C 1
ATOM 779 O O . LEU A 1 100 ? 39.287 5.009 -19.041 1.00 50.78 100 LEU A O 1
ATOM 783 N N . ALA A 1 101 ? 38.280 6.519 -20.377 1.00 47.94 101 ALA A N 1
ATOM 784 C CA . ALA A 1 101 ? 38.720 6.307 -21.762 1.00 47.94 101 ALA A CA 1
ATOM 785 C C . ALA A 1 101 ? 38.091 7.382 -22.661 1.00 47.94 101 ALA A C 1
ATOM 7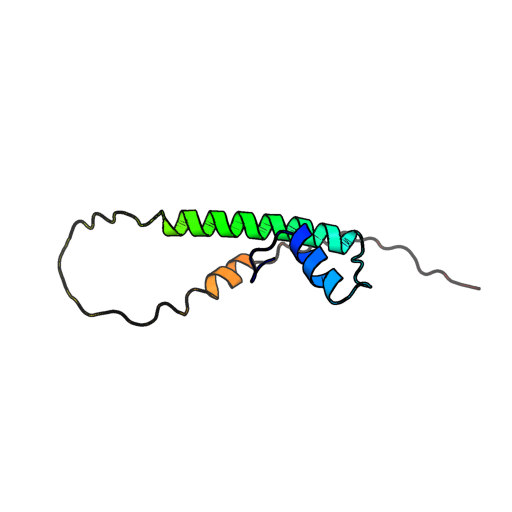87 O O . ALA A 1 101 ? 36.889 7.669 -22.454 1.00 47.94 101 ALA A O 1
#

Sequence (101 aa):
MKENNHSLVDALEHVKQRRSCVNPNGGFRNQLLIYEGILAAHKTFRSKLNNCQITTTTKTMSTTSTPLESLSSVSEDLMVLMRKKLPNKIYGGTIRPNSLA

pLDDT: mean 73.22, std 23.27, range [35.81, 98.5]

Secondary structure (DSSP, 8-state):
-TTT---HHHHHHHHHHH-TT----HHHHHHHHHHHHHHHHHHHHHHHHHH-------------------TT-TTTHHHHHHT------------------